Protein AF-0000000077807103 (afdb_homodimer)

Structure (mmCIF, N/CA/C/O backbone):
data_AF-0000000077807103-model_v1
#
loop_
_entity.id
_entity.type
_entity.pdbx_description
1 polymer 'Phosphofurin acidic cluster sorting protein 1/2 C-terminal domain-containing protein'
#
loop_
_atom_site.group_PDB
_atom_site.id
_atom_site.type_symbol
_atom_site.label_atom_id
_atom_site.label_alt_id
_atom_site.label_comp_id
_atom_site.label_asym_id
_atom_site.label_entity_id
_atom_site.label_seq_id
_atom_site.pdbx_PDB_ins_code
_atom_site.Cartn_x
_atom_site.Cartn_y
_atom_site.Cartn_z
_atom_site.occupancy
_atom_site.B_iso_or_equiv
_atom_site.auth_seq_id
_atom_site.auth_comp_id
_atom_site.auth_asym_id
_atom_site.auth_atom_id
_atom_site.pdbx_PDB_model_num
ATOM 1 N N . MET A 1 1 ? 4.832 -8.305 6.484 1 91.62 1 MET A N 1
ATOM 2 C CA . MET A 1 1 ? 5.039 -7.246 5.496 1 91.62 1 MET A CA 1
ATOM 3 C C . MET A 1 1 ? 5.035 -5.875 6.164 1 91.62 1 MET A C 1
ATOM 5 O O . MET A 1 1 ? 4.371 -5.676 7.184 1 91.62 1 MET A O 1
ATOM 9 N N . ALA A 1 2 ? 5.789 -4.969 5.613 1 96 2 ALA A N 1
ATOM 10 C CA . ALA A 1 2 ? 5.875 -3.607 6.137 1 96 2 ALA A CA 1
ATOM 11 C C . ALA A 1 2 ? 5.602 -2.58 5.043 1 96 2 ALA A C 1
ATOM 13 O O . ALA A 1 2 ? 5.758 -2.871 3.855 1 96 2 ALA A O 1
ATOM 14 N N . MET A 1 3 ? 5.195 -1.438 5.488 1 96.5 3 MET A N 1
ATOM 15 C CA . MET A 1 3 ? 4.91 -0.339 4.57 1 96.5 3 MET A CA 1
ATOM 16 C C . MET A 1 3 ? 5.43 0.983 5.125 1 96.5 3 MET A C 1
ATOM 18 O O . MET A 1 3 ? 5.297 1.252 6.32 1 96.5 3 MET A O 1
ATOM 22 N N . THR A 1 4 ? 6.043 1.762 4.285 1 96.25 4 THR A N 1
ATOM 23 C CA . THR A 1 4 ? 6.434 3.131 4.602 1 96.25 4 THR A CA 1
ATOM 24 C C . THR A 1 4 ? 5.648 4.129 3.756 1 96.25 4 THR A C 1
ATOM 26 O O . THR A 1 4 ? 5.543 3.971 2.537 1 96.25 4 THR A O 1
ATOM 29 N N . VAL A 1 5 ? 5.121 5.105 4.41 1 95.06 5 VAL A N 1
ATOM 30 C CA . VAL A 1 5 ? 4.316 6.113 3.729 1 95.06 5 VAL A CA 1
ATOM 31 C C . VAL A 1 5 ? 4.875 7.504 4.023 1 95.06 5 VAL A C 1
ATOM 33 O O . VAL A 1 5 ? 5.203 7.816 5.168 1 95.06 5 VAL A O 1
ATOM 36 N N . VAL A 1 6 ? 4.945 8.273 2.984 1 91.88 6 VAL A N 1
ATOM 37 C CA . VAL A 1 6 ? 5.305 9.68 3.127 1 91.88 6 VAL A CA 1
ATOM 38 C C . VAL A 1 6 ? 4.211 10.555 2.523 1 91.88 6 VAL A C 1
ATOM 40 O O . VAL A 1 6 ? 3.666 10.234 1.464 1 91.88 6 VAL A O 1
ATOM 43 N N . THR A 1 7 ? 3.852 11.555 3.299 1 85.19 7 THR A N 1
ATOM 44 C CA . THR A 1 7 ? 2.834 12.461 2.781 1 85.19 7 THR A CA 1
ATOM 45 C C . THR A 1 7 ? 3.469 13.75 2.258 1 85.19 7 THR A C 1
ATOM 47 O O . THR A 1 7 ? 4.234 14.406 2.969 1 85.19 7 THR A O 1
ATOM 50 N N . LYS A 1 8 ? 3.232 13.93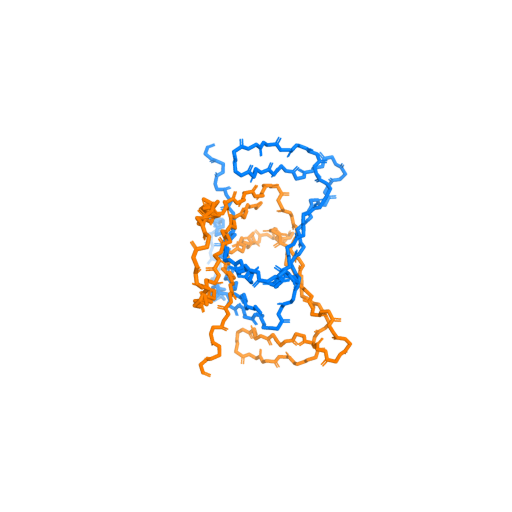8 0.932 1 74.88 8 LYS A N 1
ATOM 51 C CA . LYS A 1 8 ? 3.705 15.172 0.301 1 74.88 8 LYS A CA 1
ATOM 52 C C . LYS A 1 8 ? 2.607 16.234 0.275 1 74.88 8 LYS A C 1
ATOM 54 O O . LYS A 1 8 ? 1.438 15.914 0.04 1 74.88 8 LYS A O 1
ATOM 59 N N . GLU A 1 9 ? 2.98 17.375 0.733 1 70.81 9 GLU A N 1
ATOM 60 C CA . GLU A 1 9 ? 2.027 18.484 0.703 1 70.81 9 GLU A CA 1
ATOM 61 C C . GLU A 1 9 ? 2.076 19.219 -0.634 1 70.81 9 GLU A C 1
ATOM 63 O O . GLU A 1 9 ? 3.156 19.531 -1.135 1 70.81 9 GLU A O 1
ATOM 68 N N . LYS A 1 10 ? 1.022 19.172 -1.274 1 63.53 10 LYS A N 1
ATOM 69 C CA . LYS A 1 10 ? 0.952 20.016 -2.465 1 63.53 10 LYS A CA 1
ATOM 70 C C . LYS A 1 10 ? 0.653 21.469 -2.096 1 63.53 10 LYS A C 1
ATOM 72 O O . LYS A 1 10 ? -0.36 21.766 -1.454 1 63.53 10 LYS A O 1
ATOM 77 N N . ASN A 1 11 ? 1.766 22.297 -2.061 1 56.94 11 ASN A N 1
ATOM 78 C CA . ASN A 1 11 ? 1.646 23.703 -1.728 1 56.94 11 ASN A CA 1
ATOM 79 C C . ASN A 1 11 ? 0.773 24.453 -2.736 1 56.94 11 ASN A C 1
ATOM 81 O O . ASN A 1 11 ? 1.005 24.359 -3.943 1 56.94 11 ASN A O 1
ATOM 85 N N . LYS A 1 12 ? -0.338 24.594 -2.436 1 53.75 12 LYS A N 1
ATOM 86 C CA . LYS A 1 12 ? -0.964 25.609 -3.275 1 53.75 12 LYS A CA 1
ATOM 87 C C . LYS A 1 12 ? -0.357 26.984 -3.02 1 53.75 12 LYS A C 1
ATOM 89 O O . LYS A 1 12 ? -0.237 27.406 -1.868 1 53.75 12 LYS A O 1
ATOM 94 N N . LYS A 1 13 ? 0.563 27.406 -4.004 1 49.75 13 LYS A N 1
ATOM 95 C CA . LYS A 1 13 ? 0.964 28.812 -3.959 1 49.75 13 LYS A CA 1
ATOM 96 C C . LYS A 1 13 ? -0.237 29.719 -3.713 1 49.75 13 LYS A C 1
ATOM 98 O O . LYS A 1 13 ? -1.045 29.938 -4.617 1 49.75 13 LYS A O 1
ATOM 103 N N . VAL A 1 14 ? -0.799 29.672 -2.75 1 46.47 14 VAL A N 1
ATOM 104 C CA . VAL A 1 14 ? -1.692 30.812 -2.592 1 46.47 14 VAL A CA 1
ATOM 105 C C . VAL A 1 14 ? -0.874 32.094 -2.434 1 46.47 14 VAL A C 1
ATOM 107 O O . VAL A 1 14 ? 0.075 32.156 -1.647 1 46.47 14 VAL A O 1
ATOM 110 N N . MET A 1 15 ? -0.825 32.969 -3.48 1 48.72 15 MET A N 1
ATOM 111 C CA . MET A 1 15 ? -0.306 34.344 -3.365 1 48.72 15 MET A CA 1
ATOM 112 C C . MET A 1 15 ? -0.862 35.031 -2.125 1 48.72 15 MET A C 1
ATOM 114 O O . MET A 1 15 ? -2.023 35.438 -2.107 1 48.72 15 MET A O 1
ATOM 118 N N . PHE A 1 16 ? -0.804 34.656 -0.961 1 44.91 16 PHE A N 1
ATOM 119 C CA . PHE A 1 16 ? -1.301 35.562 0.055 1 44.91 16 PHE A CA 1
ATOM 120 C C . PHE A 1 16 ? -0.37 36.781 0.202 1 44.91 16 PHE A C 1
ATOM 122 O O . PHE A 1 16 ? 0.828 36.656 -0.074 1 44.91 16 PHE A O 1
ATOM 129 N N . LEU A 1 17 ? -0.819 38.156 0.373 1 49.53 17 LEU A N 1
ATOM 130 C CA . LEU A 1 17 ? -0.109 39.375 0.797 1 49.53 17 LEU A CA 1
ATOM 131 C C . LEU A 1 17 ? 0.74 39.094 2.033 1 49.53 17 LEU A C 1
ATOM 133 O O . LEU A 1 17 ? 1.958 38.938 1.93 1 49.53 17 LEU A O 1
ATOM 137 N N . SER A 1 18 ? 0.632 40 3.277 1 45.09 18 SER A N 1
ATOM 138 C CA . SER A 1 18 ? 1.526 40.5 4.328 1 45.09 18 SER A CA 1
ATOM 139 C C . SER A 1 18 ? 1.895 39.375 5.293 1 45.09 18 SER A C 1
ATOM 141 O O . SER A 1 18 ? 2.99 39.375 5.855 1 45.09 18 SER A O 1
ATOM 143 N N . LYS A 1 19 ? 0.774 38.812 6.223 1 50.38 19 LYS A N 1
ATOM 144 C CA . LYS A 1 19 ? 1.208 38.438 7.562 1 50.38 19 LYS A CA 1
ATOM 145 C C . LYS A 1 19 ? 2.172 37.25 7.512 1 50.38 19 LYS A C 1
ATOM 147 O O . LYS A 1 19 ? 2.115 36.438 6.586 1 50.38 19 LYS A O 1
ATOM 152 N N . LYS A 1 20 ? 3.186 37.219 8.516 1 50.34 20 LYS A N 1
ATOM 153 C CA . LYS A 1 20 ? 4.332 36.344 8.75 1 50.34 20 LYS A CA 1
ATOM 154 C C . LYS A 1 20 ? 3.91 34.875 8.75 1 50.34 20 LYS A C 1
ATOM 156 O O . LYS A 1 20 ? 3.002 34.5 9.484 1 50.34 20 LYS A O 1
ATOM 161 N N . PRO A 1 21 ? 4.164 34.219 7.754 1 49.72 21 PRO A N 1
ATOM 162 C CA . PRO A 1 21 ? 3.756 32.812 7.586 1 49.72 21 PRO A CA 1
ATOM 163 C C . PRO A 1 21 ? 4.258 31.922 8.719 1 49.72 21 PRO A C 1
ATOM 165 O O . PRO A 1 21 ? 5.438 31.984 9.078 1 49.72 21 PRO A O 1
ATOM 168 N N . LYS A 1 22 ? 3.641 31.938 9.82 1 47.94 22 LYS A N 1
ATOM 169 C CA . LYS A 1 22 ? 4.082 30.859 10.703 1 47.94 22 LYS A CA 1
ATOM 170 C C . LYS A 1 22 ? 4.316 29.562 9.914 1 47.94 22 LYS A C 1
ATOM 172 O O . LYS A 1 22 ? 3.404 29.062 9.266 1 47.94 22 LYS A O 1
ATOM 177 N N . GLU A 1 23 ? 5.406 29.406 9.211 1 49.22 23 GLU A N 1
ATOM 178 C CA . GLU A 1 23 ? 5.824 28.312 8.336 1 49.22 23 GLU A CA 1
ATOM 179 C C . GLU A 1 23 ? 5.727 26.969 9.047 1 49.22 23 GLU A C 1
ATOM 181 O O . GLU A 1 23 ? 6.574 26.641 9.883 1 49.22 23 GLU A O 1
ATOM 186 N N . LYS A 1 24 ? 4.738 26.703 9.805 1 48.56 24 LYS A N 1
ATOM 187 C CA . LYS A 1 24 ? 4.77 25.297 10.188 1 48.56 24 LYS A CA 1
ATOM 188 C C . LYS A 1 24 ? 5.195 24.406 9.016 1 48.56 24 LYS A C 1
ATOM 190 O O . LYS A 1 24 ? 4.555 24.422 7.961 1 48.56 24 LYS A O 1
ATOM 195 N N . ASP A 1 25 ? 6.469 24.312 8.672 1 52.56 25 ASP A N 1
ATOM 196 C CA . ASP A 1 25 ? 7.098 23.422 7.695 1 52.56 25 ASP A CA 1
ATOM 197 C C . ASP A 1 25 ? 6.5 22.016 7.762 1 52.56 25 ASP A C 1
ATOM 199 O O . ASP A 1 25 ? 6.758 21.266 8.703 1 52.56 25 ASP A O 1
ATOM 203 N N . LEU A 1 26 ? 5.285 21.891 7.465 1 53.47 26 LEU A N 1
ATOM 204 C CA . LEU A 1 26 ? 4.652 20.578 7.398 1 53.47 26 LEU A CA 1
ATOM 205 C C . LEU A 1 26 ? 5.535 19.578 6.648 1 53.47 26 LEU A C 1
ATOM 207 O O . LEU A 1 26 ? 5.555 19.578 5.414 1 53.47 26 LEU A O 1
ATOM 211 N N . GLU A 1 27 ? 6.828 19.438 7.012 1 59.66 27 GLU A N 1
ATOM 212 C CA . GLU A 1 27 ? 7.664 18.406 6.41 1 59.66 27 GLU A CA 1
ATOM 213 C C . GLU A 1 27 ? 6.883 17.094 6.219 1 59.66 27 GLU A C 1
ATOM 215 O O . GLU A 1 27 ? 5.965 16.812 6.984 1 59.66 27 GLU A O 1
ATOM 220 N N . PRO A 1 28 ? 7.012 16.516 5.137 1 64.75 28 PRO A N 1
ATOM 221 C CA . PRO A 1 28 ? 6.395 15.211 4.918 1 64.75 28 PRO A CA 1
ATOM 222 C C . PRO A 1 28 ? 6.625 14.25 6.082 1 64.75 28 PRO A C 1
ATOM 224 O O . PRO A 1 28 ? 7.762 14.086 6.543 1 64.75 28 PRO A O 1
ATOM 227 N N . LYS A 1 29 ? 5.52 13.906 6.676 1 81.5 29 LYS A N 1
ATOM 228 C CA . LYS A 1 29 ? 5.586 12.93 7.762 1 81.5 29 LYS A CA 1
ATOM 229 C C . LYS A 1 29 ? 5.625 11.5 7.215 1 81.5 29 LYS A C 1
ATOM 231 O O . LYS A 1 29 ? 4.977 11.195 6.211 1 81.5 29 LYS A O 1
ATOM 236 N N . SER A 1 30 ? 6.609 10.758 7.855 1 90.44 30 SER A N 1
ATOM 237 C CA . SER A 1 30 ? 6.746 9.359 7.449 1 90.44 30 SER A CA 1
ATOM 238 C C . SER A 1 30 ? 6.043 8.43 8.43 1 90.44 30 SER A C 1
ATOM 240 O O . SER A 1 30 ? 6.105 8.633 9.641 1 90.44 30 SER A O 1
ATOM 242 N N . GLN A 1 31 ? 5.332 7.551 7.895 1 94.25 31 GLN A N 1
ATOM 243 C CA . GLN A 1 31 ? 4.695 6.496 8.672 1 94.25 31 GLN A CA 1
ATOM 244 C C . GLN A 1 31 ? 5.207 5.117 8.258 1 94.25 31 GLN A C 1
ATOM 246 O O . GLN A 1 31 ? 5.414 4.859 7.074 1 94.25 31 GLN A O 1
ATOM 251 N N . VAL A 1 32 ? 5.477 4.285 9.234 1 96 32 VAL A N 1
ATOM 252 C CA . VAL A 1 32 ? 5.871 2.906 8.961 1 96 32 VAL A CA 1
ATOM 253 C C . VAL A 1 32 ? 4.891 1.945 9.633 1 96 32 VAL A C 1
ATOM 255 O O . VAL A 1 32 ? 4.625 2.057 10.828 1 96 32 VAL A O 1
ATOM 258 N N . ILE A 1 33 ? 4.32 1.056 8.891 1 96.44 33 ILE A N 1
ATOM 259 C CA . ILE A 1 33 ? 3.375 0.057 9.383 1 96.44 33 ILE A CA 1
ATOM 260 C C . ILE A 1 33 ? 3.982 -1.338 9.242 1 96.44 33 ILE A C 1
ATOM 262 O O . ILE A 1 33 ? 4.383 -1.741 8.148 1 96.44 33 ILE A O 1
ATOM 266 N N . GLU A 1 34 ? 4.027 -2.121 10.328 1 94.69 34 GLU A N 1
ATOM 267 C CA . GLU A 1 34 ? 4.613 -3.459 10.312 1 94.69 34 GLU A CA 1
ATOM 268 C C . GLU A 1 34 ? 3.582 -4.516 10.703 1 94.69 34 GLU A C 1
ATOM 270 O O . GLU A 1 34 ? 2.594 -4.211 11.375 1 94.69 34 GLU A O 1
ATOM 275 N N . GLY A 1 35 ? 3.887 -5.695 10.273 1 92.56 35 GLY A N 1
ATOM 276 C CA . GLY A 1 35 ? 3.033 -6.816 10.633 1 92.56 35 GLY A CA 1
ATOM 277 C C . GLY A 1 35 ? 1.826 -6.965 9.719 1 92.56 35 GLY A C 1
ATOM 278 O O . GLY A 1 35 ? 0.844 -7.613 10.086 1 92.56 35 GLY A O 1
ATOM 279 N N . ILE A 1 36 ? 1.875 -6.379 8.57 1 94.25 36 ILE A N 1
ATOM 280 C CA . ILE A 1 36 ? 0.738 -6.391 7.652 1 94.25 36 ILE A CA 1
ATOM 281 C C . ILE A 1 36 ? 0.574 -7.781 7.051 1 94.25 36 ILE A C 1
ATOM 283 O O . ILE A 1 36 ? 1.505 -8.312 6.441 1 94.25 36 ILE A O 1
ATOM 287 N N . THR A 1 37 ? -0.558 -8.258 7.129 1 91.94 37 THR A N 1
ATOM 288 C CA . THR A 1 37 ? -0.816 -9.547 6.5 1 91.94 37 THR A CA 1
ATOM 289 C C . THR A 1 37 ? -1.73 -9.383 5.289 1 91.94 37 THR A C 1
ATOM 291 O O . THR A 1 37 ? -1.761 -10.25 4.406 1 91.94 37 THR A O 1
ATOM 294 N N . ARG A 1 38 ? -2.527 -8.242 5.297 1 93.5 38 ARG A N 1
ATOM 295 C CA . ARG A 1 38 ? -3.414 -7.969 4.172 1 93.5 38 ARG A CA 1
ATOM 296 C C . ARG A 1 38 ? -3.453 -6.477 3.855 1 93.5 38 ARG A C 1
ATOM 298 O O . ARG A 1 38 ? -3.525 -5.645 4.762 1 93.5 38 ARG A O 1
ATOM 305 N N . LEU A 1 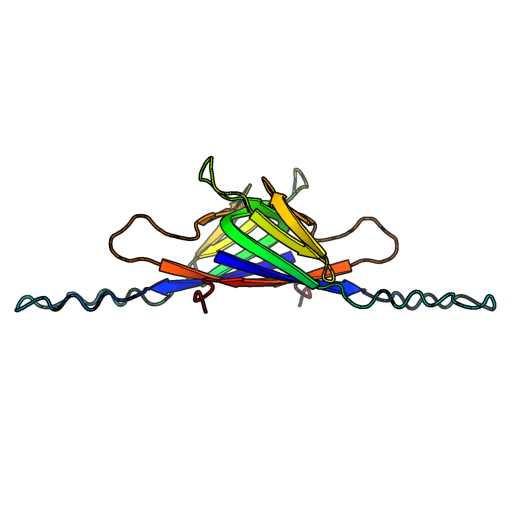39 ? -3.414 -6.191 2.578 1 95.62 39 LEU A N 1
ATOM 306 C CA . LEU A 1 39 ? -3.652 -4.844 2.068 1 95.62 39 LEU A CA 1
ATOM 307 C C . LEU A 1 39 ? -4.934 -4.793 1.242 1 95.62 39 LEU A C 1
ATOM 309 O O . LEU A 1 39 ? -5.148 -5.641 0.37 1 95.62 39 LEU A O 1
ATOM 313 N N . ILE A 1 40 ? -5.746 -3.746 1.536 1 96.12 40 ILE A N 1
ATOM 314 C CA . ILE A 1 40 ? -7.004 -3.59 0.815 1 96.12 40 ILE A CA 1
ATOM 315 C C . ILE A 1 40 ? -7.074 -2.195 0.2 1 96.12 40 ILE A C 1
ATOM 317 O O . ILE A 1 40 ? -6.82 -1.196 0.878 1 96.12 40 ILE A O 1
ATOM 321 N N . CYS A 1 41 ? -7.406 -2.168 -1.035 1 96.38 41 CYS A N 1
ATOM 322 C CA . CYS A 1 41 ? -7.645 -0.918 -1.748 1 96.38 41 CYS A CA 1
ATOM 323 C C . CYS A 1 41 ? -9.117 -0.77 -2.111 1 96.38 41 CYS A C 1
ATOM 325 O O . CYS A 1 41 ? -9.75 -1.724 -2.572 1 96.38 41 CYS A O 1
ATOM 327 N N . THR A 1 42 ? -9.664 0.456 -1.942 1 94.75 42 THR A N 1
ATOM 328 C CA . THR A 1 42 ? -11.047 0.714 -2.312 1 94.75 42 THR A CA 1
ATOM 329 C C . THR A 1 42 ? -11.18 2.064 -3.012 1 94.75 42 THR A C 1
ATOM 331 O O . THR A 1 42 ? -10.281 2.904 -2.926 1 94.75 42 THR A O 1
ATOM 334 N N . ALA A 1 43 ? -12.281 2.197 -3.785 1 90.44 43 ALA A N 1
ATOM 335 C CA . ALA A 1 43 ? -12.656 3.473 -4.391 1 90.44 43 ALA A CA 1
ATOM 336 C C . ALA A 1 43 ? -13.969 3.996 -3.799 1 90.44 43 ALA A C 1
ATOM 338 O O . ALA A 1 43 ? -14.906 3.229 -3.582 1 90.44 43 ALA A O 1
ATOM 339 N N . LYS A 1 44 ? -14.062 5 -2.883 1 72.25 44 LYS A N 1
ATOM 340 C CA . LYS A 1 44 ? -15.18 5.523 -2.105 1 72.25 44 LYS A CA 1
ATOM 341 C C . LYS A 1 44 ? -16.375 5.836 -3.002 1 72.25 44 LYS A C 1
ATOM 343 O O . LYS A 1 44 ? -17.516 5.664 -2.596 1 72.25 44 LYS A O 1
ATOM 348 N N . HIS A 1 45 ? -16.188 6.414 -3.994 1 60.84 45 HIS A N 1
ATOM 349 C CA . HIS A 1 45 ? -17.359 7.027 -4.609 1 60.84 45 HIS A CA 1
ATOM 350 C C . HIS A 1 45 ? -18.156 6.004 -5.406 1 60.84 45 HIS A C 1
ATOM 352 O O . HIS A 1 45 ? -17.594 5.098 -6.016 1 60.84 45 HIS A O 1
ATOM 358 N N . GLN A 1 46 ? -19.453 5.906 -5.023 1 57.66 46 GLN A N 1
ATOM 359 C CA . GLN A 1 46 ? -20.469 5.051 -5.633 1 57.66 46 GLN A CA 1
ATOM 360 C C . GLN A 1 46 ? -20.172 4.824 -7.113 1 57.66 46 GLN A C 1
ATOM 362 O O . GLN A 1 46 ? -20.328 3.713 -7.621 1 57.66 46 GLN A O 1
ATOM 367 N N . ASN A 1 47 ? -19.75 5.867 -7.758 1 59.47 47 ASN A N 1
ATOM 368 C CA . ASN A 1 47 ? -19.594 5.73 -9.203 1 59.47 47 ASN A CA 1
ATOM 369 C C . ASN A 1 47 ? -18.125 5.543 -9.586 1 59.47 47 ASN A C 1
ATOM 371 O O . ASN A 1 47 ? -17.781 5.582 -10.766 1 59.47 47 ASN A O 1
ATOM 375 N N . THR A 1 48 ? -17.312 5.375 -8.469 1 70.44 48 THR A N 1
ATOM 376 C CA . THR A 1 48 ? -15.93 5.156 -8.867 1 70.44 48 THR A CA 1
ATOM 377 C C . THR A 1 48 ? -15.461 3.762 -8.453 1 70.44 48 THR A C 1
ATOM 379 O O . THR A 1 48 ? -15.781 3.289 -7.359 1 70.44 48 THR A O 1
ATOM 382 N N . MET A 1 49 ? -15.117 3.027 -9.312 1 89.19 49 MET A N 1
ATOM 383 C CA . MET A 1 49 ? -14.586 1.675 -9.164 1 89.19 49 MET A CA 1
ATOM 384 C C . MET A 1 49 ? -13.109 1.618 -9.547 1 89.19 49 MET A C 1
ATOM 386 O O . MET A 1 49 ? -12.617 2.5 -10.25 1 89.19 49 MET A O 1
ATOM 390 N N . LEU A 1 50 ? -12.562 0.697 -9.047 1 95.12 50 LEU A N 1
ATOM 391 C CA . LEU A 1 50 ? -11.156 0.514 -9.375 1 95.12 50 LEU A CA 1
ATOM 392 C C . LEU A 1 50 ? -10.992 -0.036 -10.789 1 95.12 50 LEU A C 1
ATOM 394 O O . LEU A 1 50 ? -11.883 -0.72 -11.297 1 95.12 50 LEU A O 1
ATOM 398 N N . ARG A 1 51 ? -9.977 0.311 -11.391 1 95.81 51 ARG A N 1
ATOM 399 C CA . ARG A 1 51 ? -9.453 -0.36 -12.578 1 95.81 51 ARG A CA 1
ATOM 400 C C . ARG A 1 51 ? -8.188 -1.148 -12.25 1 95.81 51 ARG A C 1
ATOM 402 O O . ARG A 1 51 ? -7.242 -0.605 -11.68 1 95.81 51 ARG A O 1
ATOM 409 N N . VAL A 1 52 ? -8.211 -2.402 -12.68 1 95.75 52 VAL A N 1
ATOM 410 C CA . VAL A 1 52 ? -7.105 -3.279 -12.312 1 95.75 52 VAL A CA 1
ATOM 411 C C . VAL A 1 52 ? -6.52 -3.922 -13.562 1 95.75 52 VAL A C 1
ATOM 413 O O . VAL A 1 52 ? -7.258 -4.43 -14.414 1 95.75 52 VAL A O 1
ATOM 416 N N . SER A 1 53 ? -5.164 -3.875 -13.609 1 96.12 53 SER A N 1
ATOM 417 C CA . SER A 1 53 ? -4.441 -4.566 -14.68 1 96.12 53 SER A CA 1
ATOM 418 C C . SER A 1 53 ? -3.545 -5.664 -14.117 1 96.12 53 SER A C 1
ATOM 420 O O . SER A 1 53 ? -2.713 -5.41 -13.25 1 96.12 53 SER A O 1
ATOM 422 N N . ILE A 1 54 ? -3.791 -6.859 -14.617 1 91.25 54 ILE A N 1
ATOM 423 C CA . ILE A 1 54 ? -2.982 -8 -14.211 1 91.25 54 ILE A CA 1
ATOM 424 C C . ILE A 1 54 ? -2.383 -8.68 -15.438 1 91.25 54 ILE A C 1
ATOM 426 O O . ILE A 1 54 ? -3.107 -9.258 -16.25 1 91.25 54 ILE A O 1
ATOM 430 N N . ASP A 1 55 ? -1.053 -8.609 -15.391 1 83.94 55 ASP A N 1
ATOM 431 C CA . ASP A 1 55 ? -0.331 -9.258 -16.484 1 83.94 55 ASP A CA 1
ATOM 432 C C . ASP A 1 55 ? -0.882 -8.828 -17.844 1 83.94 55 ASP A C 1
ATOM 434 O O . ASP A 1 55 ? -1.079 -9.656 -18.734 1 83.94 55 ASP A O 1
ATOM 438 N N . GLY A 1 56 ? -1.345 -7.664 -17.844 1 85.94 56 GLY A N 1
ATOM 439 C CA . GLY A 1 56 ? -1.742 -7.102 -19.125 1 85.94 56 GLY A CA 1
ATOM 440 C C . GLY A 1 56 ? -3.24 -7.137 -19.359 1 85.94 56 GLY A C 1
ATOM 441 O O . GLY A 1 56 ? -3.736 -6.605 -20.359 1 85.94 56 GLY A O 1
ATOM 442 N N . VAL A 1 57 ? -3.957 -7.824 -18.688 1 92.5 57 VAL A N 1
ATOM 443 C CA . VAL A 1 57 ? -5.41 -7.863 -18.797 1 92.5 57 VAL A CA 1
ATOM 444 C C . VAL A 1 57 ? -6.031 -6.84 -17.859 1 92.5 57 VAL A C 1
ATOM 446 O O . VAL A 1 57 ? -5.664 -6.77 -16.672 1 92.5 57 VAL A O 1
ATOM 449 N N . GLU A 1 58 ? -6.996 -6.078 -18.312 1 94.69 58 GLU A N 1
ATOM 450 C CA . GLU A 1 58 ? -7.617 -5.008 -17.531 1 94.69 58 GLU A CA 1
ATOM 451 C C . GLU A 1 58 ? -9.023 -5.391 -17.094 1 94.69 58 GLU A C 1
ATOM 453 O O . GLU A 1 58 ? -9.789 -5.98 -17.875 1 94.69 58 GLU A O 1
ATOM 458 N N . TRP A 1 59 ? -9.336 -5.172 -15.875 1 94.12 59 TRP A N 1
ATOM 459 C CA . TRP A 1 59 ? -10.672 -5.301 -15.297 1 94.12 59 TRP A CA 1
ATOM 460 C C . TRP A 1 59 ? -11.188 -3.947 -14.82 1 94.12 59 TRP A C 1
ATOM 462 O O . TRP A 1 59 ? -10.5 -3.238 -14.078 1 94.12 59 TRP A O 1
ATOM 472 N N . ASN A 1 60 ? -12.422 -3.619 -15.242 1 92 60 ASN A N 1
ATOM 473 C CA . ASN A 1 60 ? -13.047 -2.367 -14.836 1 92 60 ASN A CA 1
ATOM 474 C C . ASN A 1 60 ? -14.125 -2.602 -13.773 1 92 60 ASN A C 1
ATOM 476 O O . ASN A 1 60 ? -14.523 -3.742 -13.531 1 92 60 ASN A O 1
ATOM 480 N N . ASP A 1 61 ? -14.484 -1.585 -13.102 1 90.88 61 ASP A N 1
ATOM 481 C CA . ASP A 1 61 ? -15.562 -1.578 -12.117 1 90.88 61 ASP A CA 1
ATOM 482 C C . ASP A 1 61 ? -15.289 -2.574 -10.992 1 90.88 61 ASP A C 1
ATOM 484 O O . ASP A 1 61 ? -16.156 -3.367 -10.633 1 90.88 61 ASP A O 1
ATOM 488 N N . VAL A 1 62 ? -14.125 -2.617 -10.617 1 94.31 62 VAL A N 1
ATOM 489 C CA . VAL A 1 62 ? -13.742 -3.432 -9.469 1 94.31 62 VAL A CA 1
ATOM 490 C C . VAL A 1 62 ? -14.07 -2.691 -8.18 1 94.31 62 VAL A C 1
ATOM 492 O O . VAL A 1 62 ? -13.672 -1.539 -7.996 1 94.31 62 VAL A O 1
ATOM 495 N N . LYS A 1 63 ? -14.75 -3.291 -7.262 1 91.56 63 LYS A N 1
ATOM 496 C CA . LYS A 1 63 ? -15.195 -2.633 -6.035 1 91.56 63 LYS A CA 1
ATOM 497 C C . LYS A 1 63 ? -14.047 -2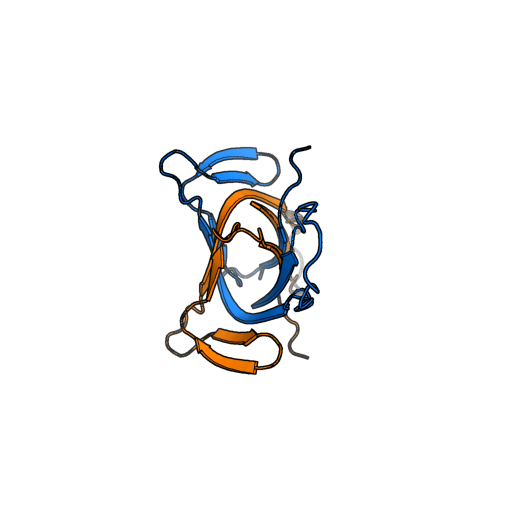.494 -5.043 1 91.56 63 LYS A C 1
ATOM 499 O O . LYS A 1 63 ? -13.93 -1.477 -4.355 1 91.56 63 LYS A O 1
ATOM 504 N N . PHE A 1 64 ? -13.281 -3.479 -4.93 1 94.19 64 PHE A N 1
ATOM 505 C CA . PHE A 1 64 ? -12.109 -3.436 -4.066 1 94.19 64 PHE A CA 1
ATOM 506 C C . PHE A 1 64 ? -11.031 -4.395 -4.57 1 94.19 64 PHE A C 1
ATOM 508 O O . PHE A 1 64 ? -11.32 -5.297 -5.359 1 94.19 64 PHE A O 1
ATOM 515 N N . PHE A 1 65 ? -9.82 -4.336 -4.223 1 95.5 65 PHE A N 1
ATOM 516 C CA . PHE A 1 65 ? -8.68 -5.207 -4.496 1 95.5 65 PHE A CA 1
ATOM 517 C C . PHE A 1 65 ? -7.945 -5.559 -3.207 1 95.5 65 PHE A C 1
ATOM 519 O O . PHE A 1 65 ? -7.668 -4.684 -2.385 1 95.5 65 PHE A O 1
ATOM 526 N N . GLN A 1 66 ? -7.617 -6.793 -3.047 1 94.88 66 GLN A N 1
ATOM 527 C CA . GLN A 1 66 ? -6.941 -7.246 -1.837 1 94.88 66 GLN A CA 1
ATOM 528 C C . GLN A 1 66 ? -5.684 -8.039 -2.176 1 94.88 66 GLN A C 1
ATOM 530 O O . GLN A 1 66 ? -5.676 -8.828 -3.123 1 94.88 66 GLN A O 1
ATOM 535 N N . LEU A 1 67 ? -4.707 -7.832 -1.345 1 92.19 67 LEU A N 1
ATOM 536 C CA .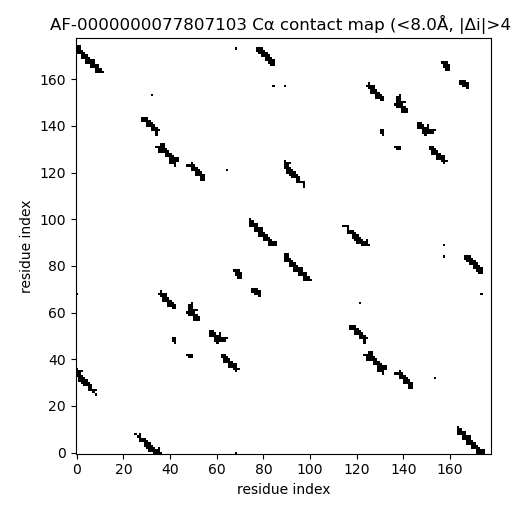 LEU A 1 67 ? -3.416 -8.492 -1.481 1 92.19 67 LEU A CA 1
ATOM 537 C C . LEU A 1 67 ? -2.967 -9.086 -0.151 1 92.19 67 LEU A C 1
ATOM 539 O O . LEU A 1 67 ? -2.924 -8.391 0.863 1 92.19 67 LEU A O 1
ATOM 543 N N . ALA A 1 68 ? -2.629 -10.352 -0.187 1 90.62 68 ALA A N 1
ATOM 544 C CA . ALA A 1 68 ? -2.098 -11.008 1.004 1 90.62 68 ALA A CA 1
ATOM 545 C C . ALA A 1 68 ? -0.572 -10.945 1.031 1 90.62 68 ALA A C 1
ATOM 547 O O . ALA A 1 68 ? 0.076 -10.992 -0.016 1 90.62 68 ALA A O 1
ATOM 548 N N . ALA A 1 69 ? -0.018 -10.828 2.215 1 88.12 69 ALA A N 1
ATOM 549 C CA . ALA A 1 69 ? 1.434 -10.82 2.377 1 88.12 69 ALA A CA 1
ATOM 550 C C . ALA A 1 69 ? 2.043 -12.156 1.968 1 88.12 69 ALA A C 1
ATOM 552 O O . ALA A 1 69 ? 3.137 -12.203 1.402 1 88.12 69 ALA A O 1
ATOM 553 N N . GLN A 1 70 ? 1.417 -13.117 2.439 1 79.81 70 GLN A N 1
ATOM 554 C CA . GLN A 1 70 ? 1.898 -14.453 2.107 1 79.81 70 GLN A CA 1
ATOM 555 C C . GLN A 1 70 ? 0.788 -15.305 1.496 1 79.81 70 GLN A C 1
ATOM 557 O O . GLN A 1 70 ? -0.375 -15.195 1.892 1 79.81 70 GLN A O 1
ATOM 562 N N . TRP A 1 71 ? 1.19 -15.992 0.333 1 72.38 71 TRP A N 1
ATOM 563 C CA . TRP A 1 71 ? 0.246 -16.938 -0.259 1 72.38 71 TRP A CA 1
ATOM 564 C C . TRP A 1 71 ? 0.47 -18.344 0.281 1 72.38 71 TRP A C 1
ATOM 566 O O . TRP A 1 71 ? 1.613 -18.781 0.425 1 72.38 71 TRP A O 1
ATOM 576 N N . PRO A 1 72 ? -0.585 -18.969 0.846 1 62.06 72 PRO A N 1
ATOM 577 C CA . PRO A 1 72 ? -0.474 -20.266 1.512 1 62.06 72 PRO A CA 1
ATOM 578 C C . PRO A 1 72 ? 0.18 -21.328 0.63 1 62.06 72 PRO A C 1
ATOM 580 O O . PRO A 1 72 ? 0.483 -22.422 1.102 1 62.06 72 PRO A O 1
ATOM 583 N N . THR A 1 73 ? 0.447 -21.125 -0.617 1 61.38 73 THR A N 1
ATOM 584 C CA . THR A 1 73 ? 0.968 -22.172 -1.473 1 61.38 73 THR A CA 1
ATOM 585 C C . THR A 1 73 ? 2.447 -22.422 -1.192 1 61.38 73 THR A C 1
ATOM 587 O O . THR A 1 73 ? 3.072 -21.672 -0.434 1 61.38 73 THR A O 1
ATOM 590 N N . HIS A 1 74 ? 3 -23.609 -1.679 1 56.66 74 HIS A N 1
ATOM 591 C CA . HIS A 1 74 ? 4.402 -24 -1.6 1 56.66 74 HIS A CA 1
ATOM 592 C C . HIS A 1 74 ? 5.316 -22.875 -2.086 1 56.66 74 HIS A C 1
ATOM 594 O O . HIS A 1 74 ? 6.422 -22.703 -1.57 1 56.66 74 HIS A O 1
ATOM 600 N N . VAL A 1 75 ? 4.848 -22.109 -3.09 1 55.22 75 VAL A N 1
ATOM 601 C CA . VAL A 1 75 ? 5.637 -20.984 -3.594 1 55.22 75 VAL A CA 1
ATOM 602 C C . VAL A 1 75 ? 5.23 -19.703 -2.873 1 55.22 75 VAL A C 1
ATOM 604 O O . VAL A 1 75 ? 4.105 -19.219 -3.039 1 55.22 75 VAL A O 1
ATOM 607 N N . LYS A 1 76 ? 6.105 -19.469 -1.899 1 64.69 76 LYS A N 1
ATOM 608 C CA . LYS A 1 76 ? 5.801 -18.25 -1.173 1 64.69 76 LYS A CA 1
ATOM 609 C C . LYS A 1 76 ? 6.043 -17.016 -2.043 1 64.69 76 LYS A C 1
ATOM 611 O O . LYS A 1 76 ? 7.113 -16.875 -2.643 1 64.69 76 LYS A O 1
ATOM 616 N N . HIS A 1 77 ? 5.008 -16.297 -2.508 1 67.81 77 HIS A N 1
ATOM 617 C CA . HIS A 1 77 ? 5.105 -15.039 -3.223 1 67.81 77 HIS A CA 1
ATOM 618 C C . HIS A 1 77 ? 5.039 -13.852 -2.264 1 67.81 77 HIS A C 1
ATOM 620 O O . HIS A 1 77 ? 4.137 -13.781 -1.423 1 67.81 77 HIS A O 1
ATOM 626 N N . LEU A 1 78 ? 6.09 -13.086 -2.252 1 82.75 78 LEU A N 1
ATOM 627 C CA . LEU A 1 78 ? 6.188 -11.891 -1.414 1 82.75 78 LEU A CA 1
ATOM 628 C C . LEU A 1 78 ? 5.934 -10.633 -2.23 1 82.75 78 LEU A C 1
ATOM 630 O O . LEU A 1 78 ? 6.766 -10.234 -3.047 1 82.75 78 LEU A O 1
ATOM 634 N N . PRO A 1 79 ? 4.809 -10.109 -2.068 1 88.19 79 PRO A N 1
ATOM 635 C CA . PRO A 1 79 ? 4.512 -8.914 -2.859 1 88.19 79 PRO A CA 1
ATOM 636 C C . PRO A 1 79 ? 5.355 -7.707 -2.449 1 88.19 79 PRO A C 1
ATOM 638 O O . PRO A 1 79 ? 5.641 -7.523 -1.264 1 88.19 79 PRO A O 1
ATOM 641 N N . VAL A 1 80 ? 5.848 -6.984 -3.375 1 93.12 80 VAL A N 1
ATOM 642 C CA . VAL A 1 80 ? 6.445 -5.66 -3.236 1 93.12 80 VAL A CA 1
ATOM 643 C C . VAL A 1 80 ? 5.672 -4.652 -4.086 1 93.12 80 VAL A C 1
ATOM 645 O O . VAL A 1 80 ? 5.316 -4.938 -5.23 1 93.12 80 VAL A O 1
ATOM 648 N N . GLY A 1 81 ? 5.449 -3.467 -3.482 1 96 81 GLY A N 1
ATOM 649 C CA . GLY A 1 81 ? 4.668 -2.516 -4.258 1 96 81 GLY A CA 1
ATOM 650 C C . GLY A 1 81 ? 4.945 -1.072 -3.885 1 96 81 GLY A C 1
ATOM 651 O O . GLY A 1 81 ? 5.605 -0.802 -2.879 1 96 81 GLY A O 1
ATOM 652 N N . ILE A 1 82 ? 4.441 -0.229 -4.793 1 96.88 82 ILE A N 1
ATOM 653 C CA . ILE A 1 82 ? 4.523 1.217 -4.609 1 96.88 82 ILE A CA 1
ATOM 654 C C . ILE A 1 82 ? 3.174 1.855 -4.926 1 96.88 82 ILE A C 1
ATOM 656 O O . ILE A 1 82 ? 2.457 1.399 -5.82 1 96.88 82 ILE A O 1
ATOM 660 N N . PHE A 1 83 ? 2.895 2.84 -4.223 1 95.19 83 PHE A N 1
ATOM 661 C CA . PHE A 1 83 ? 1.679 3.578 -4.539 1 95.19 83 PHE A CA 1
ATOM 662 C C . PHE A 1 83 ? 1.896 5.078 -4.375 1 95.19 83 PHE A C 1
ATOM 664 O O . PHE A 1 83 ? 2.801 5.504 -3.652 1 95.19 83 PHE A O 1
ATOM 671 N N . GLY A 1 84 ? 1.068 5.816 -5 1 94.62 84 GLY A N 1
ATOM 672 C CA . GLY A 1 84 ? 1.099 7.27 -4.953 1 94.62 84 GLY A CA 1
ATOM 673 C C . GLY A 1 84 ? 0.146 7.918 -5.941 1 94.62 84 GLY A C 1
ATOM 674 O O . GLY A 1 84 ? -0.609 7.227 -6.629 1 94.62 84 GLY A O 1
ATOM 675 N N . TYR A 1 85 ? 0.207 9.289 -5.797 1 87.12 85 TYR A N 1
ATOM 676 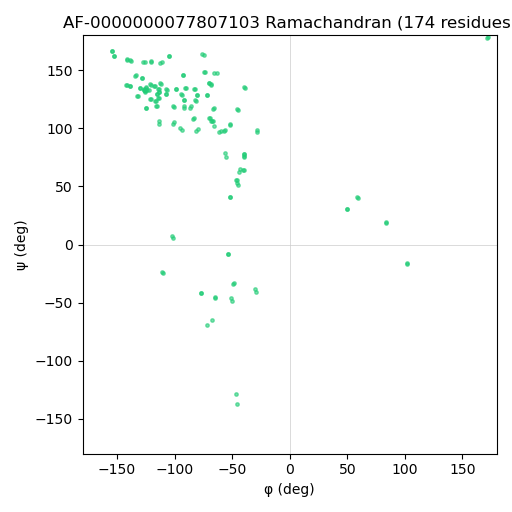C CA . TYR A 1 85 ? -0.632 10.047 -6.715 1 87.12 85 TYR A CA 1
ATOM 677 C C . TYR A 1 85 ? -0.164 9.875 -8.156 1 87.12 85 TYR A C 1
ATOM 679 O O . TYR A 1 85 ? 1.038 9.898 -8.43 1 87.12 85 TYR A O 1
ATOM 687 N N . SER A 1 86 ? -0.94 9.359 -8.945 1 74.31 86 SER A N 1
ATOM 688 C CA . SER A 1 86 ? -0.613 9.234 -10.359 1 74.31 86 SER A CA 1
ATOM 689 C C . SER A 1 86 ? -0.945 10.508 -11.125 1 74.31 86 SER A C 1
ATOM 691 O O . SER A 1 86 ? -2.01 11.102 -10.922 1 74.31 86 SER A O 1
ATOM 693 N N . LYS A 1 87 ? 0.181 11.227 -11.523 1 60.38 87 LYS A N 1
ATOM 694 C CA . LYS A 1 87 ? -0.095 12.391 -12.367 1 60.38 87 LYS A CA 1
ATOM 695 C C . LYS A 1 87 ? -0.874 11.992 -13.617 1 60.38 87 LYS A C 1
ATOM 697 O O . LYS A 1 87 ? -0.617 10.938 -14.203 1 60.38 87 LYS A O 1
ATOM 702 N N . SER A 1 88 ? -2.135 12.133 -13.688 1 44.59 88 SER A N 1
ATOM 703 C CA . SER A 1 88 ? -2.729 12.008 -15.016 1 44.59 88 SER A CA 1
ATOM 704 C C . SER A 1 88 ? -1.74 12.422 -16.094 1 44.59 88 SER A C 1
ATOM 706 O O . SER A 1 88 ? -1.107 13.477 -16 1 44.59 88 SER A O 1
ATOM 708 N N . VAL A 1 89 ? -1.077 11.406 -16.719 1 36.75 89 VAL A N 1
ATOM 709 C CA . VAL A 1 89 ? -0.489 11.883 -17.953 1 36.75 89 VAL A CA 1
ATOM 710 C C . VAL A 1 89 ? -1.484 12.781 -18.688 1 36.75 89 VAL A C 1
ATOM 712 O O . VAL A 1 89 ? -2.693 12.547 -18.641 1 36.75 89 VAL A O 1
ATOM 715 N N . MET B 1 1 ? -5.383 7.809 -6.762 1 91.75 1 MET B N 1
ATOM 716 C CA . MET B 1 1 ? -4.117 7.16 -6.422 1 91.75 1 MET B CA 1
ATOM 717 C C . MET B 1 1 ? -3.977 5.828 -7.145 1 91.75 1 MET B C 1
ATOM 719 O O . MET B 1 1 ? -4.973 5.16 -7.43 1 91.75 1 MET B O 1
ATOM 723 N N . ALA B 1 2 ? -2.758 5.469 -7.465 1 96 2 ALA B N 1
ATOM 724 C CA . ALA B 1 2 ? -2.473 4.211 -8.148 1 96 2 ALA B CA 1
ATOM 725 C C . ALA B 1 2 ? -1.436 3.391 -7.387 1 96 2 ALA B C 1
ATOM 727 O O . ALA B 1 2 ? -0.66 3.938 -6.602 1 96 2 ALA B O 1
ATOM 728 N N . MET B 1 3 ? -1.472 2.121 -7.633 1 96.5 3 MET B N 1
ATOM 729 C CA . MET B 1 3 ? -0.527 1.203 -7.004 1 96.5 3 MET B CA 1
ATOM 730 C C . MET B 1 3 ? -0.026 0.167 -8 1 96.5 3 MET B C 1
ATOM 732 O O . MET B 1 3 ? -0.801 -0.349 -8.812 1 96.5 3 MET B O 1
ATOM 736 N N . THR B 1 4 ? 1.255 -0.083 -7.98 1 96.25 4 THR B N 1
ATOM 737 C CA . THR B 1 4 ? 1.866 -1.174 -8.734 1 96.25 4 THR B CA 1
ATOM 738 C C . THR B 1 4 ? 2.426 -2.234 -7.789 1 96.25 4 THR B C 1
ATOM 740 O O . THR B 1 4 ? 3.131 -1.909 -6.828 1 96.25 4 THR B O 1
ATOM 743 N N . VAL B 1 5 ? 2.086 -3.449 -8.078 1 95.06 5 VAL B N 1
ATOM 744 C CA . VAL B 1 5 ? 2.531 -4.559 -7.242 1 95.06 5 VAL B CA 1
ATOM 745 C C . VAL B 1 5 ? 3.262 -5.594 -8.102 1 95.06 5 VAL B C 1
ATOM 747 O O . VAL B 1 5 ? 2.801 -5.941 -9.188 1 95.06 5 VAL B O 1
ATOM 750 N N . VAL B 1 6 ? 4.367 -6.023 -7.57 1 91.88 6 VAL B N 1
ATOM 751 C CA . VAL B 1 6 ? 5.09 -7.125 -8.188 1 91.88 6 VAL B CA 1
ATOM 752 C C . VAL B 1 6 ? 5.258 -8.266 -7.184 1 91.88 6 VAL B C 1
ATOM 754 O O . VAL B 1 6 ? 5.523 -8.023 -6 1 91.88 6 VAL B O 1
ATOM 757 N N . THR B 1 7 ? 4.949 -9.445 -7.684 1 85.12 7 THR B N 1
ATOM 758 C CA . THR B 1 7 ? 5.113 -10.594 -6.797 1 85.12 7 THR B CA 1
ATOM 759 C C . THR B 1 7 ? 6.41 -11.336 -7.102 1 85.12 7 THR B C 1
ATOM 761 O O . THR B 1 7 ? 6.668 -11.703 -8.25 1 85.12 7 THR B O 1
ATOM 764 N N . LYS B 1 8 ? 7.262 -11.328 -6.039 1 74.81 8 LYS B N 1
ATOM 765 C CA . LYS B 1 8 ? 8.508 -12.078 -6.145 1 74.81 8 LYS B CA 1
ATOM 766 C C . LYS B 1 8 ? 8.359 -13.484 -5.582 1 74.81 8 LYS B C 1
ATOM 768 O O . LYS B 1 8 ? 7.691 -13.688 -4.562 1 74.81 8 LYS B O 1
ATOM 773 N N . GLU B 1 9 ? 8.758 -14.414 -6.383 1 70.44 9 GLU B N 1
ATOM 774 C CA . GLU B 1 9 ? 8.711 -15.805 -5.926 1 70.44 9 GLU B CA 1
ATOM 775 C C . GLU B 1 9 ? 9.969 -16.172 -5.145 1 70.44 9 GLU B C 1
ATOM 777 O O . GLU B 1 9 ? 11.086 -15.859 -5.566 1 70.44 9 GLU B O 1
ATOM 782 N N . LYS B 1 10 ? 9.766 -16.516 -3.977 1 62.94 10 LYS B N 1
ATOM 783 C CA . LYS B 1 10 ? 10.898 -17.062 -3.244 1 62.94 10 LYS B CA 1
ATOM 784 C C . LYS B 1 10 ? 11.109 -18.531 -3.584 1 62.94 10 LYS B C 1
ATOM 786 O O . LYS B 1 10 ? 10.211 -19.359 -3.402 1 62.94 10 LYS B O 1
ATOM 791 N N . ASN B 1 11 ? 12.078 -18.781 -4.547 1 56.69 11 ASN B N 1
ATOM 792 C CA . ASN B 1 11 ? 12.398 -20.125 -4.973 1 56.69 11 ASN B CA 1
ATOM 793 C C . ASN B 1 11 ? 12.898 -20.984 -3.807 1 56.69 11 ASN B C 1
ATOM 795 O O . ASN B 1 11 ? 13.82 -20.578 -3.092 1 56.69 11 ASN B O 1
ATOM 799 N N . LYS B 1 12 ? 12.109 -21.672 -3.297 1 53.41 12 LYS B N 1
ATOM 800 C CA . LYS B 1 12 ? 12.766 -22.688 -2.475 1 53.41 12 LYS B CA 1
ATOM 801 C C . LYS B 1 12 ? 13.539 -23.672 -3.338 1 53.41 12 LYS B C 1
ATOM 803 O O . LYS B 1 12 ? 13.016 -24.156 -4.344 1 53.41 12 LYS B O 1
ATOM 808 N N . LYS B 1 13 ? 14.93 -23.516 -3.301 1 49.53 13 LYS B N 1
ATOM 809 C CA . LYS B 1 13 ? 15.734 -24.594 -3.863 1 49.53 13 LYS B CA 1
ATOM 810 C C . LYS B 1 13 ? 15.211 -25.953 -3.432 1 49.53 13 LYS B C 1
ATOM 812 O O . LYS B 1 13 ? 15.438 -26.391 -2.301 1 49.53 13 LYS B O 1
ATOM 817 N N . VAL B 1 14 ? 14.188 -26.281 -3.719 1 46.41 14 VAL B N 1
ATOM 818 C CA . VAL B 1 14 ? 13.992 -27.703 -3.453 1 46.41 14 VAL B CA 1
ATOM 819 C C . VAL B 1 14 ? 14.859 -28.531 -4.395 1 46.41 14 VAL B C 1
ATOM 821 O O . VAL B 1 14 ? 14.867 -28.312 -5.605 1 46.41 14 VAL B O 1
ATOM 824 N N . MET B 1 15 ? 15.961 -29.141 -3.9 1 48 15 MET B N 1
ATOM 825 C CA . MET B 1 15 ? 16.703 -30.172 -4.617 1 48 15 MET B CA 1
ATOM 826 C C . MET B 1 15 ? 15.766 -31.219 -5.207 1 48 15 MET B C 1
ATOM 828 O O . MET B 1 15 ? 15.266 -32.094 -4.492 1 48 15 MET B O 1
ATOM 832 N N . PHE B 1 16 ? 14.805 -31.062 -5.973 1 44.75 16 PHE B N 1
ATOM 833 C CA . PHE B 1 16 ? 14.148 -32.25 -6.504 1 44.75 16 PHE B CA 1
ATOM 834 C C . PHE B 1 16 ? 15.047 -32.969 -7.496 1 44.75 16 PHE B C 1
ATOM 836 O O . PHE B 1 16 ? 15.914 -32.344 -8.125 1 44.75 16 PHE B O 1
ATOM 843 N N . LEU B 1 17 ? 15.203 -34.438 -7.574 1 49.16 17 LEU B N 1
ATOM 844 C CA . LEU B 1 17 ? 15.773 -35.312 -8.594 1 49.16 17 LEU B CA 1
ATOM 845 C C . LEU B 1 17 ? 15.289 -34.938 -9.984 1 49.16 17 LEU B C 1
ATOM 847 O O . LEU B 1 17 ? 14.359 -34.125 -10.117 1 49.16 17 LEU B O 1
ATOM 851 N N . SER B 1 18 ? 14.867 -36.062 -10.984 1 45.34 18 SER B N 1
ATOM 852 C CA . SER B 1 18 ? 14.859 -36.25 -12.43 1 45.34 18 SER B CA 1
ATOM 853 C C . SER B 1 18 ? 13.859 -35.312 -13.109 1 45.34 18 SER B C 1
ATOM 855 O O . SER B 1 18 ? 14.023 -34.969 -14.281 1 45.34 18 SER B O 1
ATOM 857 N N . LYS B 1 19 ? 12.383 -35.5 -12.797 1 49.97 19 LYS B N 1
ATOM 858 C CA . LYS B 1 19 ? 11.508 -35.219 -13.938 1 49.97 19 LYS B CA 1
ATOM 859 C C . LYS B 1 19 ? 11.617 -33.781 -14.359 1 49.97 19 LYS B C 1
ATOM 861 O O . LYS B 1 19 ? 11.922 -32.906 -13.539 1 49.97 19 LYS B O 1
ATOM 866 N N . LYS B 1 20 ? 11.453 -33.5 -15.742 1 50.25 20 LYS B N 1
ATOM 867 C CA . LYS B 1 20 ? 11.578 -32.312 -16.547 1 50.25 20 LYS B CA 1
ATOM 868 C C . LYS B 1 20 ? 10.758 -31.156 -15.953 1 50.25 20 LYS B C 1
ATOM 870 O O . LYS B 1 20 ? 9.562 -31.312 -15.703 1 50.25 20 LYS B O 1
ATOM 875 N N . PRO B 1 21 ? 11.391 -30.266 -15.352 1 49.56 21 PRO B N 1
ATOM 876 C CA . PRO B 1 21 ? 10.742 -29.141 -14.68 1 49.56 21 PRO B CA 1
ATOM 877 C C . PRO B 1 21 ? 9.828 -28.344 -15.602 1 49.56 21 PRO B C 1
ATOM 879 O O . PRO B 1 21 ? 10.234 -27.969 -16.703 1 49.56 21 PRO B O 1
ATOM 882 N N . LYS B 1 22 ? 8.695 -28.812 -15.922 1 47.78 22 LYS B N 1
ATOM 883 C CA . LYS B 1 22 ? 7.875 -27.828 -16.609 1 47.78 22 LYS B CA 1
ATOM 884 C C . LYS B 1 22 ? 8.031 -26.453 -15.984 1 47.78 22 LYS B C 1
ATOM 886 O O . LYS B 1 22 ? 7.738 -26.266 -14.797 1 47.78 22 LYS B O 1
ATOM 891 N N . GLU B 1 23 ? 9.102 -25.719 -16.188 1 49.19 23 GLU B N 1
ATOM 892 C CA . GLU B 1 23 ? 9.5 -24.438 -15.656 1 49.19 23 GLU B CA 1
ATOM 893 C C . GLU B 1 23 ? 8.398 -23.391 -15.836 1 49.19 23 GLU B C 1
ATOM 895 O O . GLU B 1 23 ? 8.195 -22.891 -16.938 1 49.19 23 GLU B O 1
ATOM 900 N N . LYS B 1 24 ? 7.191 -23.703 -15.633 1 48.28 24 LYS B N 1
ATOM 901 C CA . LYS B 1 24 ? 6.367 -22.5 -15.656 1 48.28 24 LYS B CA 1
ATOM 902 C C . LYS B 1 24 ? 7.062 -21.328 -14.961 1 48.28 24 LYS B C 1
ATOM 904 O O . LYS B 1 24 ? 7.402 -21.422 -13.773 1 48.28 24 LYS B O 1
ATOM 909 N N . ASP B 1 25 ? 8.031 -20.672 -15.555 1 52.5 25 ASP B N 1
ATOM 910 C CA . ASP B 1 25 ? 8.711 -19.438 -15.133 1 52.5 25 ASP B CA 1
ATOM 911 C C . ASP B 1 25 ? 7.719 -18.453 -14.531 1 52.5 25 ASP B C 1
ATOM 913 O O . ASP B 1 25 ? 6.941 -17.828 -15.258 1 52.5 25 ASP B O 1
ATOM 917 N N . LEU B 1 26 ? 7.141 -18.797 -13.477 1 53.38 26 LEU B N 1
ATOM 918 C CA . LEU B 1 26 ? 6.258 -17.859 -12.789 1 53.38 26 LEU B CA 1
ATOM 919 C C . LEU B 1 26 ? 6.902 -16.484 -12.68 1 53.38 26 LEU B C 1
ATOM 921 O O . LEU B 1 26 ? 7.758 -16.266 -11.82 1 53.38 26 LEU B O 1
ATOM 925 N N . GLU B 1 27 ? 7.371 -15.875 -13.781 1 59.5 27 GLU B N 1
ATOM 926 C CA . GLU B 1 27 ? 7.859 -14.5 -13.742 1 59.5 27 GLU B CA 1
ATOM 927 C C . GLU B 1 27 ? 7 -13.633 -12.828 1 59.5 27 GLU B C 1
ATOM 929 O O . GLU B 1 27 ? 5.809 -13.891 -12.656 1 59.5 27 GLU B O 1
ATOM 934 N N . PRO B 1 28 ? 7.598 -12.883 -12.055 1 64.69 28 PRO B N 1
ATOM 935 C CA . PRO B 1 28 ? 6.848 -11.93 -11.234 1 64.69 28 PRO B CA 1
ATOM 936 C C . PRO B 1 28 ? 5.77 -11.188 -12.023 1 64.69 28 PRO B C 1
ATOM 938 O O . PRO B 1 28 ? 6.051 -10.648 -13.102 1 64.69 28 PRO B O 1
ATOM 941 N N . LYS B 1 29 ? 4.582 -11.453 -11.617 1 81.44 29 LYS B N 1
ATOM 942 C CA . LYS B 1 29 ? 3.461 -10.758 -12.242 1 81.44 29 LYS B CA 1
ATOM 943 C C . LYS B 1 29 ? 3.244 -9.383 -11.617 1 81.44 29 LYS B C 1
ATOM 945 O O . LYS B 1 29 ? 3.426 -9.211 -10.406 1 81.44 29 LYS B O 1
ATOM 950 N N . SER B 1 30 ? 3.062 -8.414 -12.602 1 90.38 30 SER B N 1
ATOM 951 C CA . SER B 1 30 ? 2.811 -7.051 -12.141 1 90.38 30 SER B CA 1
ATOM 952 C C . SER B 1 30 ? 1.321 -6.723 -12.172 1 90.38 30 SER B C 1
ATOM 954 O O . SER B 1 30 ? 0.613 -7.105 -13.102 1 90.38 30 SER B O 1
ATOM 956 N N . GLN B 1 31 ? 0.89 -6.172 -11.141 1 94.31 31 GLN B N 1
ATOM 957 C CA . GLN B 1 31 ? -0.477 -5.668 -11.055 1 94.31 31 GLN B CA 1
ATOM 958 C C . GLN B 1 31 ? -0.495 -4.156 -10.852 1 94.31 31 GLN B C 1
ATOM 960 O O . GLN B 1 31 ? 0.327 -3.613 -10.117 1 94.31 31 GLN B O 1
ATOM 965 N N . VAL B 1 32 ? -1.365 -3.488 -11.562 1 96.06 32 VAL B N 1
ATOM 966 C CA . VAL B 1 32 ? -1.55 -2.053 -11.383 1 96.06 32 VAL B CA 1
ATOM 967 C C . VAL B 1 32 ? -2.998 -1.762 -10.992 1 96.06 32 VAL B C 1
ATOM 969 O O . VAL B 1 32 ? -3.928 -2.205 -11.672 1 96.06 32 VAL B O 1
ATOM 972 N N . ILE B 1 33 ? -3.211 -1.091 -9.922 1 96.44 33 ILE B N 1
ATOM 973 C CA . ILE B 1 33 ? -4.531 -0.717 -9.422 1 96.44 33 ILE B CA 1
ATOM 974 C C . ILE B 1 33 ? -4.691 0.801 -9.477 1 96.44 33 ILE B C 1
ATOM 976 O O . ILE B 1 33 ? -3.881 1.537 -8.914 1 96.44 33 ILE B O 1
ATOM 980 N N . GLU B 1 34 ? -5.754 1.306 -10.117 1 94.75 34 GLU B N 1
ATOM 981 C CA . GLU B 1 34 ? -5.988 2.74 -10.258 1 94.75 34 GLU B CA 1
ATOM 982 C C . GLU B 1 34 ? -7.316 3.146 -9.625 1 94.75 34 GLU B C 1
ATOM 984 O O . GLU B 1 34 ? -8.219 2.318 -9.484 1 94.75 34 GLU B O 1
ATOM 989 N N . GLY B 1 35 ? -7.355 4.395 -9.305 1 92.5 35 GLY B N 1
ATOM 990 C CA . GLY B 1 35 ? -8.594 4.941 -8.758 1 92.5 35 GLY B CA 1
ATOM 991 C C . GLY B 1 35 ? -8.734 4.711 -7.266 1 92.5 35 GLY B C 1
ATOM 992 O O . GLY B 1 35 ? -9.844 4.785 -6.727 1 92.5 35 GLY B O 1
ATOM 993 N N . ILE B 1 36 ? -7.664 4.434 -6.59 1 94.25 36 ILE B N 1
ATOM 994 C CA . ILE B 1 36 ? -7.707 4.121 -5.164 1 94.25 36 ILE B CA 1
ATOM 995 C C . ILE B 1 36 ? -8 5.387 -4.367 1 94.25 36 ILE B C 1
ATOM 997 O O . ILE B 1 36 ? -7.273 6.379 -4.473 1 94.25 36 ILE B O 1
ATOM 1001 N N . THR B 1 37 ? -8.922 5.301 -3.566 1 92 37 THR B N 1
ATOM 1002 C CA . THR B 1 37 ? -9.211 6.441 -2.705 1 92 37 THR B CA 1
ATOM 1003 C C . THR B 1 37 ? -8.844 6.133 -1.256 1 92 37 THR B C 1
ATOM 1005 O O . THR B 1 37 ? -8.648 7.047 -0.453 1 92 37 THR B O 1
ATOM 1008 N N . ARG B 1 38 ? -8.828 4.777 -0.929 1 93.5 38 ARG B N 1
ATOM 1009 C CA . ARG B 1 38 ? -8.453 4.363 0.419 1 93.5 38 ARG B CA 1
ATOM 1010 C C . ARG B 1 38 ? -7.609 3.094 0.388 1 93.5 38 ARG B C 1
ATOM 1012 O O . ARG B 1 38 ? -7.91 2.16 -0.36 1 93.5 38 ARG B O 1
ATOM 1019 N N . LEU B 1 39 ? -6.59 3.107 1.201 1 95.62 39 LEU B N 1
ATOM 1020 C CA . LEU B 1 39 ? -5.789 1.918 1.465 1 95.62 39 LEU B CA 1
ATOM 1021 C C . LEU B 1 39 ? -5.938 1.471 2.916 1 95.62 39 LEU B C 1
ATOM 1023 O O . LEU B 1 39 ? -5.828 2.285 3.834 1 95.62 39 LEU B O 1
ATOM 1027 N N . ILE B 1 40 ? -6.152 0.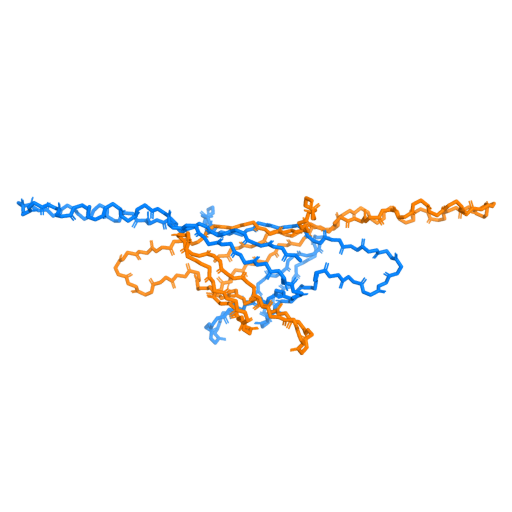134 3.074 1 96.12 40 ILE B N 1
ATOM 1028 C CA . ILE B 1 40 ? -6.316 -0.419 4.414 1 96.12 40 ILE B CA 1
ATOM 1029 C C . ILE B 1 40 ? -5.328 -1.562 4.629 1 96.12 40 ILE B C 1
ATOM 1031 O O . ILE B 1 40 ? -5.199 -2.447 3.779 1 96.12 40 ILE B O 1
ATOM 1035 N N . CYS B 1 41 ? -4.672 -1.513 5.719 1 96.38 41 CYS B N 1
ATOM 1036 C CA . CYS B 1 41 ? -3.775 -2.584 6.141 1 96.38 41 CYS B CA 1
ATOM 1037 C C . CYS B 1 41 ? -4.316 -3.287 7.383 1 96.38 41 CYS B C 1
ATOM 1039 O O . CYS B 1 41 ? -4.781 -2.635 8.32 1 96.38 41 CYS B O 1
ATOM 1041 N N . THR B 1 42 ? -4.203 -4.629 7.41 1 94.69 42 THR B N 1
ATOM 1042 C CA . THR B 1 42 ? -4.645 -5.395 8.57 1 94.69 42 THR B CA 1
ATOM 1043 C C . THR B 1 42 ? -3.65 -6.508 8.898 1 94.69 42 THR B C 1
ATOM 1045 O O . THR B 1 42 ? -2.82 -6.867 8.055 1 94.69 42 THR B O 1
ATOM 1048 N N . ALA B 1 43 ? -3.713 -6.957 10.164 1 90.56 43 ALA B N 1
ATOM 1049 C CA . ALA B 1 43 ? -2.957 -8.133 10.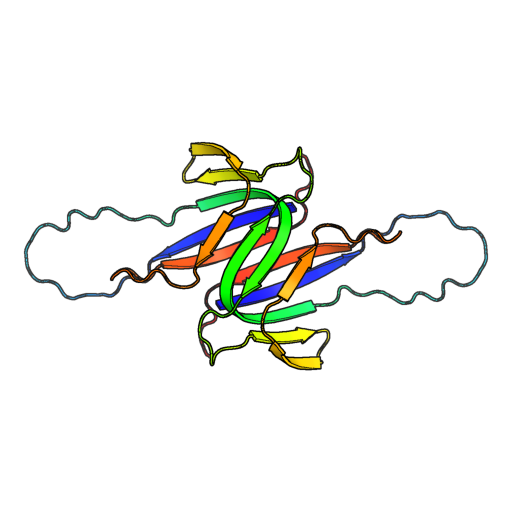602 1 90.56 43 ALA B CA 1
ATOM 1050 C C . ALA B 1 43 ? -3.891 -9.273 10.977 1 90.56 43 ALA B C 1
ATOM 1052 O O . ALA B 1 43 ? -4.945 -9.055 11.57 1 90.56 43 ALA B O 1
ATOM 1053 N N . LYS B 1 44 ? -4.098 -10.414 10.234 1 72.12 44 LYS B N 1
ATOM 1054 C CA . LYS B 1 44 ? -5.035 -11.523 10.359 1 72.12 44 LYS B CA 1
ATOM 1055 C C . LYS B 1 44 ? -5.035 -12.094 11.773 1 72.12 44 LYS B C 1
ATOM 1057 O O . LYS B 1 44 ? -6.082 -12.5 12.281 1 72.12 44 LYS B O 1
ATOM 1062 N N . HIS B 1 45 ? -4.02 -12.344 12.297 1 60.5 45 HIS B N 1
ATOM 1063 C CA . HIS B 1 45 ? -4.055 -13.25 13.438 1 60.5 45 HIS B CA 1
ATOM 1064 C C . HIS B 1 45 ? -4.434 -12.508 14.711 1 60.5 45 HIS B C 1
ATOM 1066 O O . HIS B 1 45 ? -4.074 -11.344 14.891 1 60.5 45 HIS B O 1
ATOM 1072 N N . GLN B 1 46 ? -5.5 -13.031 15.336 1 57.34 46 GLN B N 1
ATOM 1073 C CA . GLN B 1 46 ? -6.043 -12.562 16.609 1 57.34 46 GLN B CA 1
ATOM 1074 C C . GLN B 1 46 ? -4.949 -11.977 17.5 1 57.34 46 GLN B C 1
ATOM 1076 O O . GLN B 1 46 ? -5.156 -10.961 18.156 1 57.34 46 GLN B O 1
ATOM 1081 N N . ASN B 1 47 ? -3.83 -12.617 17.453 1 59.19 47 ASN B N 1
ATOM 1082 C CA . ASN B 1 47 ? -2.795 -12.18 18.375 1 59.19 47 ASN B CA 1
ATOM 1083 C C . ASN B 1 47 ? -1.748 -11.312 17.688 1 59.19 47 ASN B C 1
ATOM 1085 O O . ASN B 1 47 ? -0.72 -10.977 18.266 1 59.19 47 ASN B O 1
ATOM 1089 N N . THR B 1 48 ? -2.104 -11.047 16.359 1 70.19 48 THR B N 1
ATOM 1090 C CA . THR B 1 48 ? -1.113 -10.18 15.719 1 70.19 48 THR B CA 1
ATOM 1091 C C . THR B 1 48 ? -1.726 -8.836 15.359 1 70.19 48 THR B C 1
ATOM 1093 O O . THR B 1 48 ? -2.871 -8.766 14.914 1 70.19 48 THR B O 1
ATOM 1096 N N . MET B 1 49 ? -1.246 -7.859 15.867 1 89 49 MET B N 1
ATOM 1097 C CA . MET B 1 49 ? -1.636 -6.469 15.648 1 89 49 MET B CA 1
ATOM 1098 C C . MET B 1 49 ? -0.534 -5.703 14.93 1 89 49 MET B C 1
ATOM 1100 O O . MET B 1 49 ? 0.624 -6.121 14.93 1 89 49 MET B O 1
ATOM 1104 N N . LEU B 1 50 ? -0.945 -4.77 14.359 1 95.12 50 LEU B N 1
ATOM 1105 C CA . LEU B 1 50 ? 0.022 -3.93 13.656 1 95.12 50 LEU B CA 1
ATOM 1106 C C . LEU B 1 50 ? 0.843 -3.107 14.648 1 95.12 50 LEU B C 1
ATOM 1108 O O . LEU B 1 50 ? 0.374 -2.799 15.742 1 95.12 50 LEU B O 1
ATOM 1112 N N . ARG B 1 51 ? 1.998 -2.848 14.312 1 95.69 51 ARG B N 1
ATOM 1113 C CA . ARG B 1 51 ? 2.82 -1.806 14.922 1 95.69 51 ARG B CA 1
ATOM 1114 C C . ARG B 1 51 ? 2.99 -0.622 13.977 1 95.69 51 ARG B C 1
ATOM 1116 O O . ARG B 1 51 ? 3.387 -0.796 12.82 1 95.69 51 ARG B O 1
ATOM 1123 N N . VAL B 1 52 ? 2.721 0.551 14.516 1 95.75 52 VAL B N 1
ATOM 1124 C CA . VAL B 1 52 ? 2.732 1.736 13.664 1 95.75 52 VAL B CA 1
ATOM 1125 C C . VAL B 1 52 ? 3.652 2.795 14.266 1 95.75 52 VAL B C 1
ATOM 1127 O O . VAL B 1 52 ? 3.578 3.084 15.469 1 95.75 52 VAL B O 1
ATOM 1130 N N . SER B 1 53 ? 4.5 3.35 13.359 1 96.12 53 SER B N 1
ATOM 1131 C CA . SER B 1 53 ? 5.348 4.473 13.742 1 96.12 53 SER B CA 1
ATOM 1132 C C . SER B 1 53 ? 5.004 5.727 12.945 1 96.12 53 SER B C 1
ATOM 1134 O O . SER B 1 53 ? 5 5.699 11.711 1 96.12 53 SER B O 1
ATOM 1136 N N . ILE B 1 54 ? 4.684 6.766 13.695 1 91.25 54 ILE B N 1
ATOM 1137 C CA . ILE B 1 54 ? 4.367 8.039 13.062 1 91.25 54 ILE B CA 1
ATOM 1138 C C . ILE B 1 54 ? 5.262 9.133 13.641 1 91.25 54 ILE B C 1
ATOM 1140 O O . ILE B 1 54 ? 5.148 9.484 14.82 1 91.25 54 ILE B O 1
ATOM 1144 N N . ASP B 1 55 ? 6.035 9.648 12.672 1 83.94 55 ASP B N 1
ATOM 1145 C CA . ASP B 1 55 ? 6.918 10.742 13.062 1 83.94 55 ASP B CA 1
ATOM 1146 C C . ASP B 1 55 ? 7.715 10.383 14.312 1 83.94 55 ASP B C 1
ATOM 1148 O O . ASP B 1 55 ? 7.836 11.195 15.234 1 83.94 55 ASP B O 1
ATOM 1152 N N . GLY B 1 56 ? 7.957 9.156 14.43 1 86 56 GLY B N 1
ATOM 1153 C CA . GLY B 1 56 ? 8.852 8.734 15.5 1 86 56 GLY B CA 1
ATOM 1154 C C . GLY B 1 56 ? 8.117 8.148 16.703 1 86 56 GLY B C 1
ATOM 1155 O O . GLY B 1 56 ? 8.742 7.66 17.641 1 86 56 GLY B O 1
ATOM 1156 N N . VAL B 1 57 ? 6.941 8.32 16.859 1 92.38 57 VAL B N 1
ATOM 1157 C CA . VAL B 1 57 ? 6.152 7.742 17.938 1 92.38 57 VAL B CA 1
ATOM 1158 C C . VAL B 1 57 ? 5.594 6.387 17.5 1 92.38 57 VAL B C 1
ATOM 1160 O O . VAL B 1 57 ? 5.035 6.262 16.406 1 92.38 57 VAL B O 1
ATOM 1163 N N . GLU B 1 58 ? 5.676 5.375 18.328 1 94.62 58 GLU B N 1
ATOM 1164 C CA . GLU B 1 58 ? 5.254 4.016 18.016 1 94.62 58 GLU B CA 1
ATOM 1165 C C . GLU B 1 58 ? 3.963 3.654 18.734 1 94.62 58 GLU B C 1
ATOM 1167 O O . GLU B 1 58 ? 3.791 3.984 19.906 1 94.62 58 GLU B O 1
ATOM 1172 N N . TRP B 1 59 ? 3.053 3.102 18.062 1 94.06 59 TRP B N 1
ATOM 1173 C CA . TRP B 1 59 ? 1.822 2.52 18.594 1 94.06 59 TRP B CA 1
ATOM 1174 C C . TRP B 1 59 ? 1.789 1.013 18.359 1 94.06 59 TRP B C 1
ATOM 1176 O O . TRP B 1 59 ? 2.002 0.547 17.234 1 94.06 59 TRP B O 1
ATOM 1186 N N . ASN B 1 60 ? 1.501 0.266 19.438 1 92.06 60 ASN B N 1
ATOM 1187 C CA . ASN B 1 60 ? 1.403 -1.187 19.344 1 92.06 60 ASN B CA 1
ATOM 1188 C C . ASN B 1 60 ? -0.049 -1.654 19.375 1 92.06 60 ASN B C 1
ATOM 1190 O O . ASN B 1 60 ? -0.949 -0.875 19.688 1 92.06 60 ASN B O 1
ATOM 1194 N N . ASP B 1 61 ? -0.281 -2.84 18.953 1 90.75 61 ASP B N 1
ATOM 1195 C CA . ASP B 1 61 ? -1.579 -3.506 18.984 1 90.75 61 ASP B CA 1
ATOM 1196 C C . ASP B 1 61 ? -2.625 -2.723 18.203 1 90.75 61 ASP B C 1
ATOM 1198 O O . ASP B 1 61 ? -3.725 -2.471 18.703 1 90.75 61 ASP B O 1
ATOM 1202 N N . VAL B 1 62 ? -2.227 -2.246 17.156 1 94.25 62 VAL B N 1
ATOM 1203 C CA . VAL B 1 62 ? -3.146 -1.577 16.25 1 94.25 62 VAL B CA 1
ATOM 1204 C C . VAL B 1 62 ? -3.9 -2.617 15.422 1 94.25 62 VAL B C 1
ATOM 1206 O O . VAL B 1 62 ? -3.289 -3.49 14.805 1 94.25 62 VAL B O 1
ATOM 1209 N N . LYS B 1 63 ? -5.184 -2.562 15.359 1 91.56 63 LYS B N 1
ATOM 1210 C CA . LYS B 1 63 ? -5.992 -3.566 14.672 1 91.56 63 LYS B CA 1
ATOM 1211 C C . LYS B 1 63 ? -5.941 -3.373 13.156 1 91.56 63 LYS B C 1
ATOM 1213 O O . LYS B 1 63 ? -5.902 -4.348 12.406 1 91.56 63 LYS B O 1
ATOM 1218 N N . PHE B 1 64 ? -6.008 -2.193 12.742 1 94.12 64 PHE B N 1
ATOM 1219 C CA . PHE B 1 64 ? -5.895 -1.878 11.32 1 94.12 64 PHE B CA 1
ATOM 1220 C C . PHE B 1 64 ? -5.348 -0.469 11.125 1 94.12 64 PHE B C 1
ATOM 1222 O O . PHE B 1 64 ? -5.367 0.347 12.047 1 94.12 64 PHE B O 1
ATOM 1229 N N . PHE B 1 65 ? -4.848 -0.061 10.023 1 95.38 65 PHE B N 1
ATOM 1230 C CA . PHE B 1 65 ? -4.379 1.255 9.602 1 95.38 65 PHE B CA 1
ATOM 1231 C C . PHE B 1 65 ? -4.988 1.643 8.266 1 95.38 65 PHE B C 1
ATO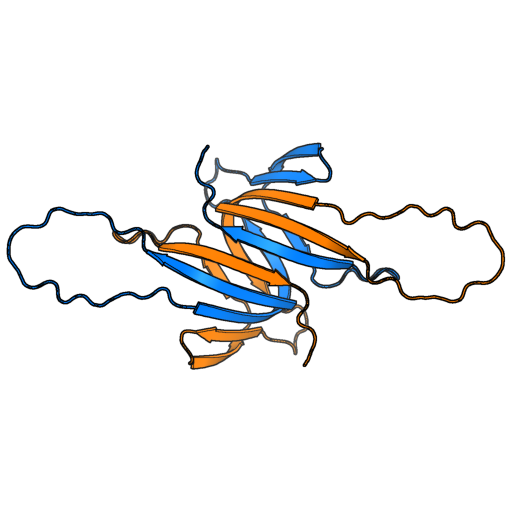M 1233 O O . PHE B 1 65 ? -4.996 0.843 7.324 1 95.38 65 PHE B O 1
ATOM 1240 N N . GLN B 1 66 ? -5.449 2.854 8.172 1 94.81 66 GLN B N 1
ATOM 1241 C CA . GLN B 1 66 ? -6.082 3.32 6.945 1 94.81 66 GLN B CA 1
ATOM 1242 C C . GLN B 1 66 ? -5.461 4.629 6.469 1 94.81 66 GLN B C 1
ATOM 1244 O O . GLN B 1 66 ? -5.152 5.508 7.277 1 94.81 66 GLN B O 1
ATOM 1249 N N . LEU B 1 67 ? -5.379 4.707 5.168 1 92.19 67 LEU B N 1
ATOM 1250 C CA . LEU B 1 67 ? -4.82 5.879 4.504 1 92.19 67 LEU B CA 1
ATOM 1251 C C . LEU B 1 67 ? -5.727 6.344 3.369 1 92.19 67 LEU B C 1
ATOM 1253 O O . LEU B 1 67 ? -6.086 5.555 2.492 1 92.19 67 LEU B O 1
ATOM 1257 N N . ALA B 1 68 ? -6.051 7.617 3.408 1 90.62 68 ALA B N 1
ATOM 1258 C CA . ALA B 1 68 ? -6.84 8.203 2.328 1 90.62 68 ALA B CA 1
ATOM 1259 C C . ALA B 1 68 ? -5.938 8.805 1.254 1 90.62 68 ALA B C 1
ATOM 1261 O O . ALA B 1 68 ? -4.863 9.328 1.56 1 90.62 68 ALA B O 1
ATOM 1262 N N . ALA B 1 69 ? -6.375 8.727 0.01 1 88.12 69 ALA B N 1
ATOM 1263 C CA . ALA B 1 69 ? -5.629 9.32 -1.099 1 88.12 69 ALA B CA 1
ATOM 1264 C C . ALA B 1 69 ? -5.578 10.844 -0.977 1 88.12 69 ALA B C 1
ATOM 1266 O O . ALA B 1 69 ? -4.574 11.461 -1.319 1 88.12 69 ALA B O 1
ATOM 1267 N N . GLN B 1 70 ? -6.688 11.328 -0.689 1 79.94 70 GLN B N 1
ATOM 1268 C CA . GLN B 1 70 ? -6.766 12.781 -0.539 1 79.94 70 GLN B CA 1
ATOM 1269 C C . GLN B 1 70 ? -7.375 13.164 0.807 1 79.94 70 GLN B C 1
ATOM 1271 O O . GLN B 1 70 ? -8.281 12.484 1.3 1 79.94 70 GLN B O 1
ATOM 1276 N N . TRP B 1 71 ? -6.645 14.164 1.486 1 72.69 71 TRP B N 1
ATOM 1277 C CA . TRP B 1 71 ? -7.211 14.703 2.717 1 72.69 71 TRP B CA 1
ATOM 1278 C C . TRP B 1 71 ? -8.062 15.945 2.43 1 72.69 71 TRP B C 1
ATOM 1280 O O . TRP B 1 71 ? -7.672 16.797 1.627 1 72.69 71 TRP B O 1
ATOM 1290 N N . PRO B 1 72 ? -9.352 15.945 2.857 1 62.12 72 PRO B N 1
ATOM 1291 C CA . PRO B 1 72 ? -10.305 17 2.535 1 62.12 72 PRO B CA 1
ATOM 1292 C C . PRO B 1 72 ? -9.781 18.391 2.898 1 62.12 72 PRO B C 1
ATOM 1294 O O . PRO B 1 72 ? -10.398 19.406 2.539 1 62.12 72 PRO B O 1
ATOM 1297 N N . THR B 1 73 ? -8.695 18.562 3.57 1 61.22 73 THR B N 1
ATOM 1298 C CA . THR B 1 73 ? -8.273 19.891 3.998 1 61.22 73 THR B CA 1
ATOM 1299 C C . THR B 1 73 ? -7.715 20.688 2.822 1 61.22 73 THR B C 1
ATOM 1301 O O . THR B 1 73 ? -7.535 20.141 1.729 1 61.22 73 THR B O 1
ATOM 1304 N N . HIS B 1 74 ? -7.598 22.062 2.967 1 56.88 74 HIS B N 1
ATOM 1305 C CA . HIS B 1 74 ? -7.008 23 2.012 1 56.88 74 HIS B CA 1
ATOM 1306 C C . HIS B 1 74 ? -5.645 22.5 1.533 1 56.88 74 HIS B C 1
ATOM 1308 O O . HIS B 1 74 ? -5.262 22.75 0.388 1 56.88 74 HIS B O 1
ATOM 1314 N N . VAL B 1 75 ? -4.902 21.797 2.41 1 55.09 75 VAL B N 1
ATOM 1315 C CA . VAL B 1 75 ? -3.609 21.25 2.023 1 55.09 75 VAL B CA 1
ATOM 1316 C C . VAL B 1 75 ? -3.777 19.797 1.574 1 55.09 75 VAL B C 1
ATOM 1318 O O . VAL B 1 75 ? -4.121 18.938 2.377 1 55.09 75 VAL B O 1
ATOM 1321 N N . LYS B 1 76 ? -3.799 19.766 0.247 1 64.75 76 LYS B N 1
ATOM 1322 C CA . LYS B 1 76 ? -3.928 18.406 -0.266 1 64.75 76 LYS B CA 1
ATOM 1323 C C . LYS B 1 76 ? -2.652 17.609 -0.025 1 64.75 76 LYS B C 1
ATOM 1325 O O . LYS B 1 76 ? -1.555 18.062 -0.349 1 64.75 76 LYS B O 1
ATOM 1330 N N . HIS B 1 77 ? -2.639 16.641 0.875 1 68 77 HIS B N 1
ATOM 1331 C CA . HIS B 1 77 ? -1.535 15.703 1.097 1 68 77 HIS B CA 1
ATOM 1332 C C . HIS B 1 77 ? -1.704 14.438 0.265 1 68 77 HIS B C 1
ATOM 1334 O O . HIS B 1 77 ? -2.758 13.797 0.308 1 68 77 HIS B O 1
ATOM 1340 N N . LEU B 1 78 ? -0.761 14.227 -0.62 1 82.94 78 LEU B N 1
ATOM 1341 C CA . LEU B 1 78 ? -0.752 13.062 -1.496 1 82.94 78 LEU B CA 1
ATOM 1342 C C . LEU B 1 78 ? 0.213 12 -0.979 1 82.94 78 LEU B C 1
ATOM 1344 O O . LEU B 1 78 ? 1.431 12.188 -1.032 1 82.94 78 LEU B O 1
ATOM 1348 N N . PRO B 1 79 ? -0.32 11.008 -0.438 1 88.25 79 PRO B N 1
ATOM 1349 C CA . PRO B 1 79 ? 0.575 9.977 0.098 1 88.25 79 PRO B CA 1
ATOM 1350 C C . PRO B 1 79 ? 1.317 9.219 -0.996 1 88.25 79 PRO B C 1
ATOM 1352 O O . PRO B 1 79 ? 0.756 8.961 -2.062 1 88.25 79 PRO B O 1
ATOM 1355 N N . VAL B 1 80 ? 2.555 8.961 -0.799 1 93.12 80 VAL B N 1
ATOM 1356 C CA . VAL B 1 80 ? 3.389 8.031 -1.552 1 93.12 80 VAL B CA 1
ATOM 1357 C C . VAL B 1 80 ? 3.953 6.969 -0.612 1 93.12 80 VAL B C 1
ATOM 1359 O O . VAL B 1 80 ? 4.398 7.285 0.494 1 93.12 80 VAL B O 1
ATOM 1362 N N . GLY B 1 81 ? 3.938 5.719 -1.117 1 96 81 GLY B N 1
ATOM 1363 C CA . GLY B 1 81 ? 4.426 4.688 -0.216 1 96 81 GLY B CA 1
ATOM 1364 C C . GLY B 1 81 ? 4.965 3.469 -0.942 1 96 81 GLY B C 1
ATOM 1365 O O . GLY B 1 81 ? 4.777 3.326 -2.152 1 96 81 GLY B O 1
ATOM 1366 N N . ILE B 1 82 ? 5.664 2.68 -0.117 1 96.88 82 ILE B N 1
ATOM 1367 C CA . ILE B 1 82 ? 6.227 1.413 -0.575 1 96.88 82 ILE B CA 1
ATOM 1368 C C . ILE B 1 82 ? 5.93 0.319 0.448 1 96.88 82 ILE B C 1
ATOM 1370 O O . ILE B 1 82 ? 5.922 0.574 1.654 1 96.88 82 ILE B O 1
ATOM 1374 N N . PHE B 1 83 ? 5.727 -0.805 -0.043 1 95.12 83 PHE B N 1
ATOM 1375 C CA . PHE B 1 83 ? 5.555 -1.927 0.873 1 95.12 83 PHE B CA 1
ATOM 1376 C C . PHE B 1 83 ? 6.223 -3.182 0.323 1 95.12 83 PHE B C 1
ATOM 1378 O O . PHE B 1 83 ? 6.441 -3.295 -0.885 1 95.12 83 PHE B O 1
ATOM 1385 N N . GLY B 1 84 ? 6.496 -4.074 1.19 1 94.62 84 GLY B N 1
ATOM 1386 C CA . GLY B 1 84 ? 7.113 -5.348 0.861 1 94.62 84 GLY B CA 1
ATOM 1387 C C . GLY B 1 84 ? 7.508 -6.152 2.086 1 94.62 84 GLY B C 1
ATOM 1388 O O . GLY B 1 84 ? 7.227 -5.75 3.217 1 94.62 84 GLY B O 1
ATOM 1389 N N . TYR B 1 85 ? 8.047 -7.359 1.689 1 87.19 85 TYR B N 1
ATOM 1390 C CA . TYR B 1 85 ? 8.508 -8.227 2.768 1 87.19 85 TYR B CA 1
ATOM 1391 C C . TYR B 1 85 ? 9.703 -7.613 3.486 1 87.19 85 TYR B C 1
ATOM 1393 O O . TYR B 1 85 ? 10.617 -7.078 2.846 1 87.19 85 TYR B O 1
ATOM 1401 N N . SER B 1 86 ? 9.578 -7.324 4.664 1 74.19 86 SER B N 1
ATOM 1402 C CA . SER B 1 86 ? 10.688 -6.812 5.457 1 74.19 86 SER B CA 1
ATOM 1403 C C . SER B 1 86 ? 11.562 -7.949 5.977 1 74.19 86 SER B C 1
ATOM 1405 O O . SER B 1 86 ? 11.055 -8.961 6.457 1 74.19 86 SER B O 1
ATOM 1407 N N . LYS B 1 87 ? 12.812 -8.023 5.363 1 60.06 87 LYS B N 1
ATOM 1408 C CA . LYS B 1 87 ? 13.727 -9.016 5.922 1 60.06 87 LYS B CA 1
ATOM 1409 C C . LYS B 1 87 ? 13.953 -8.773 7.41 1 60.06 87 LYS B C 1
ATOM 1411 O O . LYS B 1 87 ? 14.07 -7.629 7.848 1 60.06 87 LYS B O 1
ATOM 1416 N N . SER B 1 88 ? 13.32 -9.406 8.297 1 44.09 88 SER B N 1
ATOM 1417 C CA . SER B 1 88 ? 13.844 -9.305 9.656 1 44.09 88 SER B CA 1
ATOM 1418 C C . SER B 1 88 ? 15.352 -9.078 9.656 1 44.09 88 SER B C 1
ATOM 1420 O O . SER B 1 88 ? 16.094 -9.781 8.969 1 44.09 88 SER B O 1
ATOM 1422 N N . VAL B 1 89 ? 15.719 -7.789 9.781 1 36.53 89 VAL B N 1
ATOM 1423 C CA . VAL B 1 89 ? 17.125 -7.746 10.164 1 36.53 89 VAL B CA 1
ATOM 1424 C C . VAL B 1 89 ? 17.391 -8.789 11.242 1 36.53 89 VAL B C 1
ATOM 1426 O O . VAL B 1 89 ? 16.562 -9 12.133 1 36.53 89 VAL B O 1
#

InterPro domains:
  IPR019381 Phosphofurin acidic cluster sorting protein 1/2, C-terminal [PF10254] (1-86)
  IPR019381 Phosphofurin acidic cluster sorting protein 1/2, C-terminal [PTHR13280] (1-88)

Foldseek 3Di:
DKDKDWDDDDDDPPVDPDDDPPPPVPHTDMDMDPDDFKDKAADPDPPAADWDADPHDIDPRHGMDMDGCFDPDPDTDGDDDDDDDDDPD/DKDKDWDDDDDDPPPDDDDDPPPPVPHTDMDMDPDDFKDKAADPDPPAADWDADPHDIDPRHGMDMDGQFDPDPDTDGDDDDDDDDDPD

Organism: NCBI:txid2587831

Secondary structure (DSSP, 8-state):
-EEEEEEEEE-------SS--------PPEEEEES--EEEEE--STT--EEEEETTEEEEEESEEEEESS-SSSSEEEEEEEEE-----/-EEEEEEEEE-------SS----------EEEEE---EEEEE--STT--EEEEETTEEEEEESEEEEESS-SSSSEEEEEEEEE-----

Radius of gyration: 19.5 Å; Cα contacts (8 Å, |Δi|>4): 385; chains: 2; bounding box: 38×77×38 Å

Solvent-accessible surface area (backbone atoms only — not comparable to full-atom values): 9842 Å² total; per-residue (Å²): 56,30,34,42,36,35,33,42,68,51,76,71,81,65,88,68,90,81,83,79,70,77,69,73,74,76,62,60,50,46,32,40,41,34,51,32,38,34,40,36,38,30,26,79,48,91,89,41,39,20,38,38,31,50,75,81,45,76,44,71,72,31,67,62,50,75,44,57,39,65,45,93,54,95,59,39,33,40,41,34,34,41,35,25,69,62,73,77,123,54,30,34,43,36,35,32,42,69,52,77,71,82,65,86,68,85,84,77,80,71,79,67,72,74,76,61,62,50,47,34,39,40,33,52,31,38,34,40,36,36,30,25,78,48,93,87,41,38,20,35,37,32,50,76,81,46,76,43,71,72,32,66,62,50,76,45,59,37,65,45,92,54,94,58,38,32,40,40,34,34,41,35,25,67,61,73,77,124

Sequence (178 aa):
MAMTVVTKEKNKKVMFLSKKPKEKDLEPKSQVIEGITRLICTAKHQNTMLRVSIDGVEWNDVKFFQLAAQWPTHVKHLPVGIFGYSKSVMAMTVVTKEKNKKVMFLSKKPKEKDLEPKSQVIEGITRLICTAKHQNTMLRVSIDGVEWNDVKFFQLAAQWPTHVKHLPVGIFGYSKSV

pLDDT: mean 77.62, std 18.81, range [36.53, 96.88]